Protein AF-A0A496VPR6-F1 (afdb_monomer)

Structure (mmCIF, N/CA/C/O backbone):
data_AF-A0A496VPR6-F1
#
_entry.id   AF-A0A496VPR6-F1
#
loop_
_atom_site.group_PDB
_atom_site.id
_atom_site.type_symbol
_atom_site.label_atom_id
_atom_site.label_alt_id
_atom_site.label_comp_id
_atom_site.label_asym_id
_atom_site.label_entity_id
_atom_site.label_seq_id
_atom_site.pdbx_PDB_ins_code
_atom_site.Cartn_x
_atom_site.Cartn_y
_atom_site.Cartn_z
_atom_site.occupancy
_atom_site.B_iso_or_equiv
_atom_site.auth_seq_id
_atom_site.auth_comp_id
_atom_site.auth_asym_id
_atom_site.auth_atom_id
_atom_site.pdbx_PDB_model_num
ATOM 1 N N . MET A 1 1 ? -17.876 13.272 6.184 1.00 57.75 1 MET A N 1
ATOM 2 C CA . MET A 1 1 ? -17.281 12.199 7.015 1.00 57.75 1 MET A CA 1
ATOM 3 C C . MET A 1 1 ? -17.282 10.941 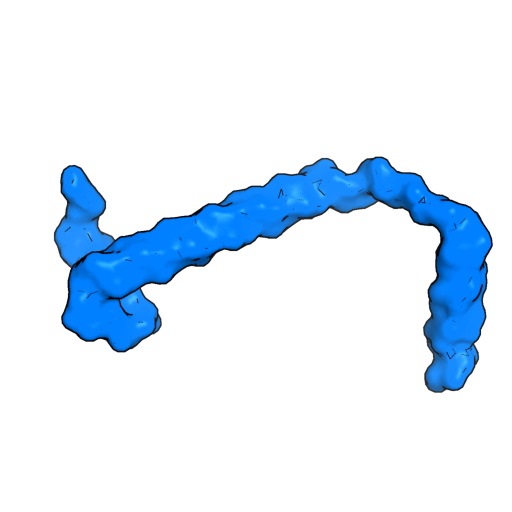6.167 1.00 57.75 1 MET A C 1
ATOM 5 O O . MET A 1 1 ? -18.206 10.808 5.375 1.00 57.75 1 MET A O 1
ATOM 9 N N . ALA A 1 2 ? -16.259 10.086 6.256 1.00 65.81 2 ALA A N 1
ATOM 10 C CA . ALA A 1 2 ? -16.324 8.773 5.612 1.00 65.81 2 ALA 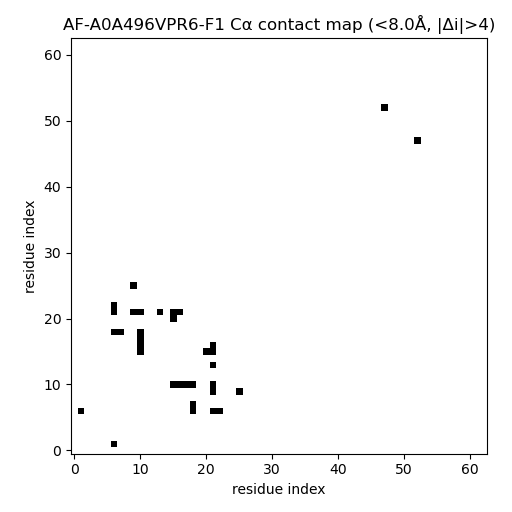A CA 1
ATOM 11 C C . ALA A 1 2 ? -17.569 8.032 6.114 1.00 65.81 2 ALA A C 1
ATOM 13 O O . ALA A 1 2 ? -17.958 8.227 7.270 1.00 65.81 2 ALA A O 1
ATOM 14 N N . ASP A 1 3 ? -18.191 7.237 5.247 1.00 88.56 3 ASP A N 1
ATOM 15 C CA . ASP A 1 3 ? -19.319 6.405 5.642 1.00 88.56 3 ASP A CA 1
ATOM 16 C C . ASP A 1 3 ? -18.904 5.536 6.841 1.00 88.56 3 ASP A C 1
ATOM 18 O O . ASP A 1 3 ? -17.853 4.886 6.839 1.00 88.56 3 ASP A O 1
ATOM 22 N N . GLN A 1 4 ? -19.692 5.616 7.911 1.00 89.69 4 GLN A N 1
ATOM 23 C CA . GLN A 1 4 ? -19.373 5.009 9.194 1.00 89.69 4 GLN A CA 1
ATOM 24 C C . GLN A 1 4 ? -19.346 3.479 9.097 1.00 89.69 4 GLN A C 1
ATOM 26 O O . GLN A 1 4 ? -18.571 2.851 9.820 1.00 89.69 4 GLN A O 1
ATOM 31 N N . GLU A 1 5 ? -20.134 2.889 8.197 1.00 92.75 5 GLU A N 1
ATOM 32 C CA . GLU A 1 5 ? -20.125 1.448 7.948 1.00 92.75 5 GLU A CA 1
ATOM 33 C C . GLU A 1 5 ? -18.811 1.022 7.284 1.00 92.75 5 GLU A C 1
ATOM 35 O O . GLU A 1 5 ? -18.139 0.093 7.730 1.00 92.75 5 GLU A O 1
ATOM 40 N N . LEU A 1 6 ? -18.387 1.785 6.280 1.00 92.62 6 LEU A N 1
ATOM 41 C CA . LEU A 1 6 ? -17.172 1.546 5.504 1.00 92.62 6 LEU A CA 1
ATOM 42 C C . LEU A 1 6 ? -15.912 1.673 6.376 1.00 92.62 6 LEU A C 1
ATOM 44 O O . LEU A 1 6 ? -14.971 0.890 6.245 1.00 92.62 6 LEU A O 1
ATOM 48 N N . LEU A 1 7 ? -15.917 2.615 7.324 1.00 92.94 7 LEU A N 1
ATOM 49 C CA . LEU A 1 7 ? -14.834 2.776 8.293 1.00 92.94 7 LEU A CA 1
ATOM 50 C C . LEU A 1 7 ? -14.755 1.615 9.298 1.00 92.94 7 LEU A C 1
ATOM 52 O O . LEU A 1 7 ? -13.649 1.197 9.640 1.00 92.94 7 LEU A O 1
ATOM 56 N N . GLU A 1 8 ? -15.886 1.084 9.773 1.00 94.44 8 GLU A N 1
ATOM 57 C CA . GLU A 1 8 ? -15.870 -0.092 10.655 1.00 94.44 8 GLU A CA 1
ATOM 58 C C . GLU A 1 8 ? -15.457 -1.360 9.902 1.00 94.44 8 GLU A C 1
ATOM 60 O O . GLU A 1 8 ? -14.660 -2.135 10.432 1.00 94.44 8 GLU A O 1
ATOM 65 N N . GLN A 1 9 ? -15.894 -1.537 8.651 1.00 94.88 9 GLN A N 1
ATOM 66 C CA . GLN A 1 9 ? -15.430 -2.639 7.803 1.00 94.88 9 GLN A CA 1
ATOM 67 C C . GLN A 1 9 ? -13.912 -2.571 7.589 1.00 94.88 9 GLN A C 1
ATOM 69 O O . GLN A 1 9 ? -13.205 -3.545 7.844 1.00 94.88 9 GLN A O 1
ATOM 74 N N . ALA A 1 10 ? -13.381 -1.403 7.212 1.00 94.69 10 ALA A N 1
ATOM 75 C CA . ALA A 1 10 ? -11.940 -1.205 7.051 1.00 94.69 10 ALA A CA 1
ATOM 76 C C . ALA A 1 10 ? -11.170 -1.436 8.363 1.00 94.69 10 ALA A C 1
ATOM 78 O O . ALA A 1 10 ? -10.070 -1.984 8.360 1.00 94.69 10 ALA A O 1
ATOM 79 N N . LYS A 1 11 ? -11.746 -1.053 9.508 1.00 96.12 11 LYS A N 1
ATOM 80 C CA . LYS A 1 11 ? -11.149 -1.284 10.827 1.00 96.12 11 LYS A CA 1
ATOM 81 C C . LYS A 1 11 ? -11.096 -2.772 11.175 1.00 96.12 11 LYS A C 1
ATOM 83 O O . LYS A 1 11 ? -10.075 -3.217 11.690 1.00 96.12 11 LYS A O 1
ATOM 88 N N . GLN A 1 12 ? -12.161 -3.525 10.894 1.00 96.38 12 GLN A N 1
ATOM 89 C CA . GLN A 1 12 ? -12.209 -4.972 11.115 1.00 96.38 12 GLN A CA 1
ATOM 90 C C . GLN A 1 12 ? -11.231 -5.712 10.197 1.00 96.38 12 GLN A C 1
ATOM 92 O O . GLN A 1 12 ? -10.434 -6.509 10.685 1.00 96.38 12 GLN A O 1
ATOM 97 N N . LEU A 1 13 ? -11.247 -5.405 8.897 1.00 96.25 13 LEU A N 1
ATOM 98 C CA . LEU A 1 13 ? -10.368 -6.030 7.904 1.00 96.25 13 LEU A CA 1
ATOM 99 C C . LEU A 1 13 ? -8.889 -5.702 8.148 1.00 96.25 13 LEU A C 1
ATOM 101 O O . LEU A 1 13 ? -8.045 -6.588 8.055 1.00 96.25 13 LEU A O 1
ATOM 105 N N . GLY A 1 14 ? -8.578 -4.452 8.501 1.00 93.00 14 GLY A N 1
ATOM 106 C CA . GLY A 1 14 ? -7.215 -4.012 8.814 1.00 93.00 14 GLY A CA 1
ATOM 107 C C . GLY A 1 14 ? -6.746 -4.352 10.234 1.00 93.00 14 GLY A C 1
ATOM 108 O O . GLY A 1 14 ? -5.597 -4.089 10.578 1.00 93.00 14 GLY A O 1
ATOM 109 N N . GLY A 1 15 ? -7.616 -4.908 11.088 1.00 96.06 15 GLY A N 1
ATOM 110 C CA . GLY A 1 15 ? -7.287 -5.236 12.481 1.00 96.06 15 GLY A CA 1
ATOM 111 C C . GLY A 1 15 ? -6.948 -4.018 13.354 1.00 96.06 15 GLY A C 1
ATOM 112 O O . GLY A 1 15 ? -6.234 -4.145 14.352 1.00 96.06 15 GLY A O 1
ATOM 113 N N . HIS A 1 16 ? -7.436 -2.831 12.993 1.00 96.62 16 HIS A N 1
ATOM 11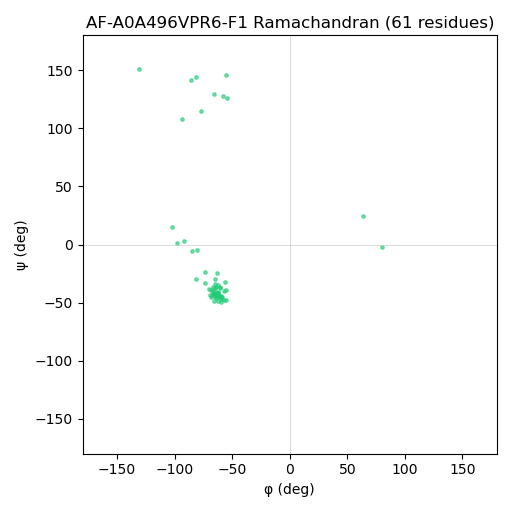4 C CA . HIS A 1 16 ? -7.076 -1.577 13.654 1.00 96.62 16 HIS A CA 1
ATOM 115 C C . HIS A 1 16 ? -7.875 -1.341 14.937 1.00 96.62 16 HIS A C 1
ATOM 117 O O . HIS A 1 16 ? -9.077 -1.608 15.032 1.00 96.62 16 HIS A O 1
ATOM 123 N N . LYS A 1 17 ? -7.226 -0.755 15.945 1.00 94.19 17 LYS A N 1
ATOM 124 C CA . LYS A 1 17 ? -7.859 -0.497 17.249 1.00 94.19 17 LYS A CA 1
ATOM 125 C C . LYS A 1 17 ? -8.698 0.773 17.229 1.00 94.19 17 LYS A C 1
ATOM 127 O O . LYS A 1 17 ? -9.696 0.873 17.943 1.00 94.19 17 LYS A O 1
ATOM 132 N N . THR A 1 18 ? -8.317 1.750 16.404 1.00 95.62 18 THR A N 1
ATOM 133 C CA . THR A 1 18 ? -8.944 3.079 16.393 1.00 95.62 18 THR A CA 1
ATOM 134 C C . THR A 1 18 ? -9.320 3.538 14.991 1.00 95.62 18 THR A C 1
ATOM 136 O O . THR A 1 18 ? -8.629 3.242 14.025 1.00 95.62 18 THR A O 1
ATOM 139 N N . LYS A 1 19 ? -10.369 4.365 14.893 1.00 91.56 19 LYS A N 1
ATOM 140 C CA . LYS A 1 19 ? -10.796 5.001 13.634 1.00 91.56 19 LYS A CA 1
ATOM 141 C C . LYS A 1 19 ? -9.678 5.802 12.957 1.00 91.56 19 LYS A C 1
ATOM 143 O O . LYS A 1 19 ? -9.552 5.780 11.739 1.00 91.56 19 LYS A O 1
ATOM 148 N N . ARG A 1 20 ? -8.858 6.500 13.752 1.00 94.56 20 ARG A N 1
ATOM 149 C CA . ARG A 1 20 ? -7.720 7.290 13.258 1.00 94.56 20 ARG A CA 1
ATOM 150 C C . ARG A 1 20 ? -6.658 6.404 12.611 1.00 94.56 20 ARG A C 1
ATOM 152 O O . ARG A 1 20 ? -6.118 6.765 11.575 1.00 94.56 20 ARG A O 1
ATOM 159 N N . GLU A 1 21 ? -6.358 5.270 13.233 1.00 95.81 21 GLU A N 1
ATOM 160 C CA . GLU A 1 21 ? -5.421 4.285 12.693 1.00 95.81 21 GLU A CA 1
ATOM 161 C C . GLU A 1 21 ? -5.933 3.719 11.364 1.00 95.81 21 GLU A C 1
ATOM 163 O O . GLU A 1 21 ? -5.217 3.800 10.370 1.00 95.81 21 GLU A O 1
ATOM 168 N N . THR A 1 22 ? -7.202 3.293 11.317 1.00 95.94 22 THR A N 1
ATOM 169 C CA . THR A 1 22 ? -7.858 2.824 10.088 1.00 95.94 22 THR A CA 1
ATOM 170 C C . THR A 1 22 ? -7.794 3.854 8.967 1.00 95.94 22 THR A C 1
ATOM 172 O O . THR A 1 22 ? -7.422 3.527 7.846 1.00 95.94 22 THR A O 1
ATOM 175 N N . MET A 1 23 ? -8.131 5.114 9.257 1.00 94.50 23 MET A N 1
ATOM 176 C CA . MET A 1 23 ? -8.071 6.186 8.261 1.00 94.50 23 MET A CA 1
ATOM 177 C C . MET A 1 23 ? -6.651 6.410 7.745 1.00 94.50 23 MET A C 1
ATOM 179 O O . MET A 1 23 ? -6.456 6.573 6.543 1.00 94.50 23 MET A O 1
ATOM 183 N N . ASN A 1 24 ? -5.664 6.440 8.640 1.00 96.06 24 ASN A N 1
ATOM 184 C CA . ASN A 1 24 ? -4.282 6.690 8.255 1.00 96.06 24 ASN A CA 1
ATOM 185 C C . ASN A 1 24 ? -3.736 5.578 7.356 1.00 96.06 24 ASN A C 1
ATOM 187 O O . ASN A 1 24 ? -3.080 5.888 6.362 1.00 96.06 24 ASN A O 1
ATOM 191 N N . GLU A 1 25 ? -4.006 4.311 7.674 1.00 97.06 25 GLU A N 1
ATOM 192 C CA . GLU A 1 25 ? -3.568 3.200 6.824 1.00 97.06 25 GLU A CA 1
ATOM 193 C C . GLU A 1 25 ? -4.322 3.158 5.496 1.00 97.06 25 GLU A C 1
ATOM 195 O O . GLU A 1 25 ? -3.681 3.099 4.448 1.00 97.06 25 GLU A O 1
ATOM 200 N N . ALA A 1 26 ? -5.644 3.351 5.498 1.00 94.88 26 ALA A N 1
ATOM 201 C CA . ALA A 1 26 ? -6.420 3.421 4.259 1.00 94.88 26 ALA A CA 1
ATOM 202 C C . ALA A 1 26 ? -5.907 4.521 3.308 1.00 94.88 26 ALA A C 1
ATOM 204 O O . ALA A 1 26 ? -5.798 4.313 2.099 1.00 94.88 26 ALA A O 1
ATOM 205 N N . LEU A 1 27 ? -5.531 5.691 3.842 1.00 96.12 27 LEU A N 1
ATOM 206 C CA . LEU A 1 27 ? -4.936 6.768 3.045 1.00 96.12 27 LEU A CA 1
ATOM 207 C C . LEU A 1 27 ? -3.554 6.390 2.495 1.00 96.12 27 LEU A C 1
ATOM 209 O O . LEU A 1 27 ? -3.261 6.683 1.334 1.00 96.12 27 LEU A O 1
ATOM 213 N N . LYS A 1 28 ? -2.702 5.733 3.292 1.00 97.25 28 LYS A N 1
ATOM 214 C CA . LYS A 1 28 ? -1.383 5.267 2.833 1.0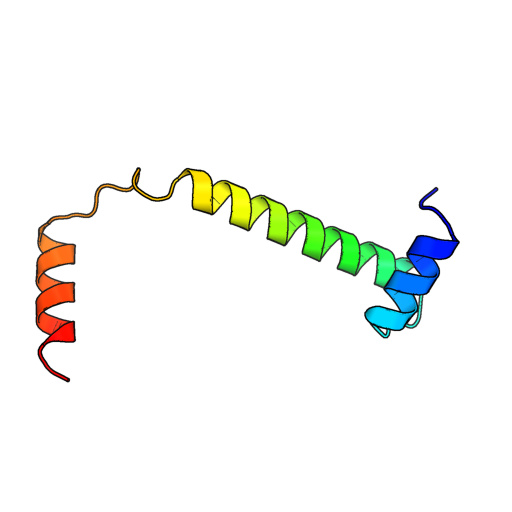0 97.25 28 LYS A CA 1
ATOM 215 C C . LYS A 1 28 ? -1.509 4.238 1.715 1.00 97.25 28 LYS A C 1
ATOM 217 O O . LYS A 1 28 ? -0.785 4.342 0.723 1.00 97.25 28 LYS A O 1
ATOM 222 N N . GLU A 1 29 ? -2.408 3.272 1.862 1.00 96.06 29 GLU A N 1
ATOM 223 C CA . GLU A 1 29 ? -2.665 2.250 0.847 1.00 96.06 29 GLU A CA 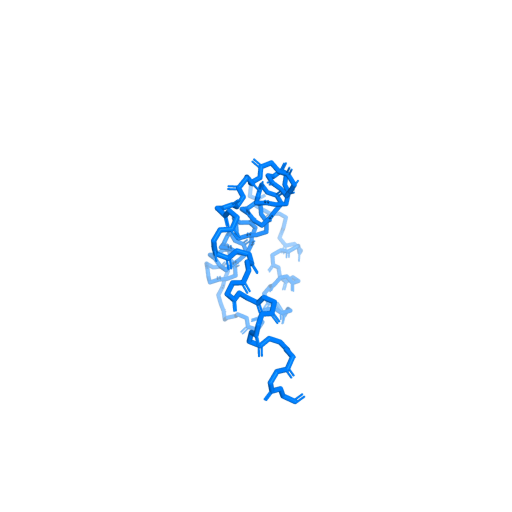1
ATOM 224 C C . GLU A 1 29 ? -3.218 2.862 -0.435 1.00 96.06 29 GLU A C 1
ATOM 226 O O . GLU A 1 29 ? -2.690 2.591 -1.514 1.00 96.06 29 GLU A O 1
ATOM 231 N N . TYR A 1 30 ? -4.194 3.767 -0.324 1.00 95.62 30 TYR A N 1
ATOM 232 C CA . TYR A 1 30 ? -4.741 4.478 -1.475 1.00 95.62 30 TYR A CA 1
ATOM 233 C C . TYR A 1 30 ? -3.653 5.244 -2.239 1.00 95.62 30 TYR A C 1
ATOM 235 O O . TYR A 1 30 ? -3.533 5.109 -3.458 1.00 95.62 30 TYR A O 1
ATOM 243 N N . ILE A 1 31 ? -2.805 6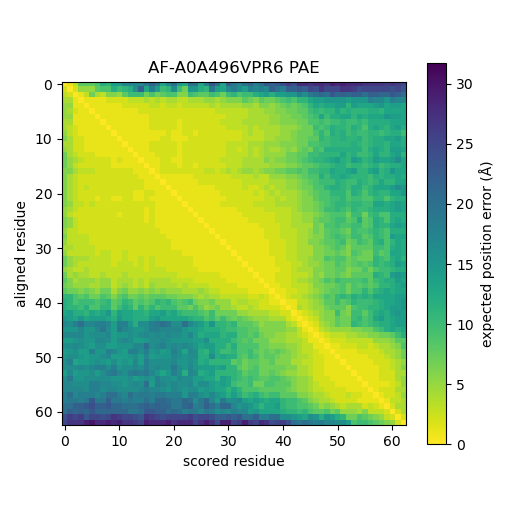.002 -1.535 1.00 96.94 31 ILE A N 1
ATOM 244 C CA . ILE A 1 31 ? -1.688 6.727 -2.157 1.00 96.94 31 ILE A CA 1
ATOM 245 C C . ILE A 1 31 ? -0.706 5.752 -2.818 1.00 96.94 31 ILE A C 1
ATOM 247 O O . ILE A 1 31 ? -0.272 5.995 -3.945 1.00 96.94 31 ILE A O 1
ATOM 251 N N . ARG A 1 32 ? -0.351 4.650 -2.146 1.00 97.12 32 ARG A N 1
ATOM 252 C CA . ARG A 1 32 ? 0.563 3.633 -2.690 1.00 97.12 32 ARG A CA 1
ATOM 253 C C . ARG A 1 32 ? 0.010 3.026 -3.978 1.00 97.12 32 ARG A C 1
ATOM 255 O O . ARG A 1 32 ? 0.735 2.967 -4.966 1.00 97.12 32 ARG A O 1
ATOM 262 N N . TRP A 1 33 ? -1.264 2.642 -3.977 1.00 96.25 33 TRP A N 1
ATOM 263 C CA . TRP A 1 33 ? -1.955 2.096 -5.142 1.00 96.25 33 TRP A CA 1
ATOM 264 C C . TRP A 1 33 ? -1.952 3.080 -6.319 1.00 96.25 33 TRP A C 1
ATOM 266 O O . TRP A 1 33 ? -1.605 2.712 -7.439 1.00 96.25 33 TRP A O 1
ATOM 276 N N . ARG A 1 34 ? -2.243 4.364 -6.068 1.00 96.56 34 ARG A N 1
ATOM 277 C CA . ARG A 1 34 ? -2.214 5.404 -7.112 1.00 96.56 34 ARG A CA 1
ATOM 278 C C . ARG A 1 34 ? -0.818 5.598 -7.708 1.00 96.56 34 ARG A C 1
ATOM 280 O O . ARG A 1 34 ? -0.710 5.692 -8.925 1.00 96.56 34 ARG A O 1
ATOM 287 N N . LYS A 1 35 ? 0.231 5.586 -6.879 1.00 94.88 35 LYS A N 1
ATOM 288 C CA . LYS A 1 35 ? 1.627 5.658 -7.346 1.00 94.88 35 LYS A CA 1
ATOM 289 C C . LYS A 1 35 ? 2.035 4.440 -8.174 1.00 94.88 35 LYS A C 1
ATOM 291 O O . LYS A 1 35 ? 2.775 4.579 -9.139 1.00 94.88 35 LYS A O 1
ATOM 296 N N . GLN A 1 36 ? 1.562 3.246 -7.816 1.00 93.81 36 GLN A N 1
ATOM 297 C CA . GLN A 1 36 ? 1.816 2.040 -8.610 1.00 93.8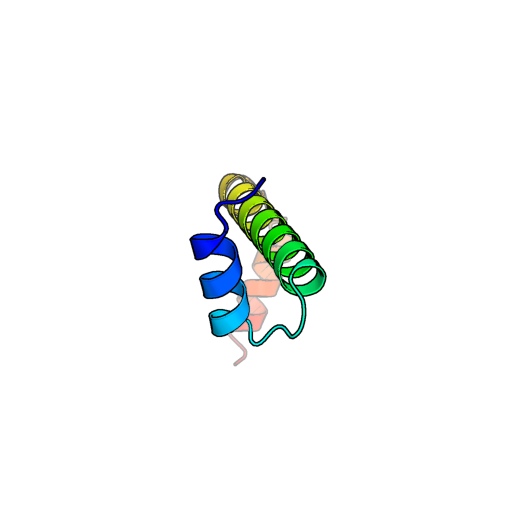1 36 GLN A CA 1
ATOM 298 C C . GLN A 1 36 ? 1.135 2.112 -9.980 1.00 93.81 36 GLN A C 1
ATOM 300 O O . GLN A 1 36 ? 1.767 1.793 -10.982 1.00 93.81 36 GLN A O 1
ATOM 305 N N . ILE A 1 37 ? -0.116 2.579 -10.040 1.00 93.31 37 ILE A N 1
ATOM 306 C CA . ILE A 1 37 ? -0.813 2.803 -11.316 1.00 93.31 37 ILE A CA 1
ATOM 307 C C . ILE A 1 37 ? -0.054 3.813 -12.183 1.00 93.31 37 ILE A C 1
ATOM 309 O O . ILE A 1 37 ? 0.140 3.565 -13.367 1.00 93.31 37 ILE A O 1
ATOM 313 N N . GLU A 1 38 ? 0.395 4.926 -11.604 1.00 90.56 38 GLU A N 1
ATOM 314 C CA . GLU A 1 38 ? 1.205 5.929 -12.308 1.00 90.56 38 GLU A CA 1
ATOM 315 C C . GLU A 1 38 ? 2.509 5.322 -12.847 1.00 90.56 38 GLU A C 1
ATOM 317 O O . GLU A 1 38 ? 2.837 5.499 -14.015 1.00 90.56 38 GLU A O 1
ATOM 322 N N . ALA A 1 39 ? 3.210 4.511 -12.051 1.00 88.38 39 ALA A N 1
ATOM 323 C CA . ALA A 1 39 ? 4.411 3.816 -12.511 1.00 88.38 39 ALA A CA 1
ATOM 324 C C . ALA A 1 39 ? 4.135 2.873 -13.700 1.00 88.38 39 ALA A C 1
ATOM 326 O O . ALA A 1 39 ? 4.946 2.804 -14.622 1.00 88.38 39 ALA A O 1
ATOM 327 N N . ILE A 1 40 ? 2.983 2.188 -13.721 1.00 87.94 40 ILE A N 1
ATOM 328 C CA . ILE A 1 40 ? 2.567 1.336 -14.850 1.00 87.94 40 ILE A CA 1
ATOM 329 C C . ILE A 1 40 ? 2.326 2.164 -16.119 1.00 87.94 40 ILE A C 1
ATOM 331 O O . ILE A 1 40 ? 2.618 1.686 -17.211 1.00 87.94 40 ILE A O 1
ATOM 335 N N . GLN A 1 41 ? 1.841 3.404 -16.012 1.00 82.44 41 GLN A N 1
ATOM 336 C CA . GLN A 1 41 ? 1.643 4.271 -17.186 1.00 82.44 41 GLN A CA 1
ATOM 337 C C . GLN A 1 41 ? 2.957 4.611 -17.901 1.00 82.44 41 GLN A C 1
ATOM 339 O O . GLN A 1 41 ? 2.946 4.889 -19.096 1.00 82.44 41 GLN A O 1
ATOM 344 N N . HIS A 1 42 ? 4.082 4.550 -17.188 1.00 81.44 42 HIS A N 1
ATOM 345 C CA . HIS A 1 42 ? 5.423 4.729 -17.745 1.00 81.44 42 HIS A CA 1
ATOM 346 C C . HIS A 1 42 ? 6.079 3.409 -18.181 1.00 81.44 42 HIS A C 1
ATOM 348 O O . HIS A 1 42 ? 7.233 3.385 -18.616 1.00 81.44 42 HIS A O 1
ATOM 354 N N . PHE A 1 43 ? 5.373 2.281 -18.075 1.00 78.50 43 PHE A N 1
ATOM 355 C CA . PHE A 1 43 ? 5.889 1.008 -18.556 1.00 78.50 43 PHE A CA 1
ATOM 356 C C . PHE A 1 43 ? 6.030 1.044 -20.085 1.00 78.50 43 PHE A C 1
ATOM 358 O O . PHE A 1 43 ? 5.107 1.428 -20.797 1.00 78.50 43 PHE A O 1
ATOM 365 N N . GLY A 1 44 ? 7.202 0.659 -20.595 1.00 73.62 44 GLY A N 1
ATOM 366 C CA . GLY A 1 44 ? 7.515 0.718 -22.028 1.00 73.62 44 GLY A CA 1
ATOM 367 C C . GLY A 1 44 ? 7.924 2.100 -22.552 1.00 73.62 44 GLY A C 1
ATOM 368 O O . GLY A 1 44 ? 8.275 2.202 -23.721 1.00 73.62 44 GLY A O 1
ATOM 369 N N . THR A 1 45 ? 7.934 3.145 -21.713 1.00 79.50 45 THR A N 1
ATOM 370 C CA . THR A 1 45 ? 8.497 4.466 -22.070 1.00 79.50 45 THR A CA 1
ATOM 371 C C . THR A 1 45 ? 9.919 4.667 -21.545 1.00 79.50 45 THR A C 1
ATOM 373 O O . THR A 1 45 ? 10.477 5.752 -21.678 1.00 79.50 45 THR A O 1
ATOM 376 N N . ILE A 1 46 ? 10.483 3.660 -20.874 1.00 79.44 46 ILE A N 1
ATOM 377 C CA . ILE A 1 46 ? 11.839 3.702 -20.325 1.00 79.44 46 ILE A CA 1
ATOM 378 C C . ILE A 1 46 ? 12.784 3.091 -21.357 1.00 79.44 46 ILE A C 1
ATOM 380 O O . ILE A 1 46 ? 12.786 1.874 -21.545 1.00 79.44 46 ILE A O 1
ATOM 384 N N . ASP A 1 47 ? 13.597 3.934 -21.991 1.00 83.00 47 ASP A N 1
ATOM 385 C CA . ASP A 1 47 ? 14.717 3.487 -22.814 1.00 83.00 47 ASP A CA 1
ATOM 386 C C . ASP A 1 47 ? 15.873 3.059 -21.907 1.00 83.00 47 ASP A C 1
ATOM 388 O O . ASP A 1 47 ? 16.452 3.862 -21.169 1.00 83.00 47 ASP A O 1
ATOM 392 N N . PHE A 1 48 ? 16.196 1.769 -21.940 1.00 83.19 48 PHE A N 1
ATOM 393 C CA . PHE A 1 48 ? 17.337 1.222 -21.216 1.00 83.19 48 PHE A CA 1
ATOM 394 C C . PHE A 1 48 ? 18.609 1.356 -22.048 1.00 83.19 48 PHE A C 1
ATOM 396 O O . PHE A 1 48 ? 18.602 1.122 -23.256 1.00 83.19 48 PHE A O 1
ATOM 403 N N . ASP A 1 49 ? 19.721 1.673 -21.384 1.00 89.62 49 ASP A N 1
ATOM 404 C CA . ASP A 1 49 ? 21.031 1.663 -22.028 1.00 89.62 49 ASP A CA 1
ATOM 405 C C . ASP A 1 49 ? 21.323 0.255 -22.596 1.00 89.62 49 ASP A C 1
ATOM 407 O O . ASP A 1 49 ? 21.230 -0.734 -21.857 1.00 89.62 49 ASP A O 1
ATOM 411 N N . PRO A 1 50 ? 21.691 0.125 -23.884 1.00 91.25 50 PRO A N 1
ATOM 412 C CA . PRO A 1 50 ? 21.974 -1.174 -24.496 1.00 91.25 50 PRO A CA 1
ATOM 413 C C . PRO A 1 50 ? 23.062 -1.978 -23.770 1.00 91.25 50 PRO A C 1
ATOM 415 O O . PRO A 1 50 ? 22.992 -3.206 -23.707 1.00 91.25 50 PRO A O 1
ATOM 418 N N . THR A 1 51 ? 24.046 -1.301 -23.174 1.00 93.88 51 THR A N 1
ATOM 419 C CA . THR A 1 51 ? 25.121 -1.919 -22.382 1.00 93.88 51 THR A CA 1
ATOM 420 C C . THR A 1 51 ? 24.566 -2.550 -21.111 1.00 93.88 51 THR A C 1
ATOM 422 O O . THR A 1 51 ? 24.968 -3.649 -20.727 1.00 93.88 51 THR A O 1
ATOM 425 N N . PHE A 1 52 ? 23.611 -1.873 -20.467 1.00 88.50 52 PHE A N 1
ATOM 426 C CA . PHE A 1 52 ? 22.919 -2.403 -19.297 1.00 88.50 52 PHE A CA 1
ATOM 427 C C . PHE A 1 52 ? 22.091 -3.644 -19.658 1.00 88.50 52 PHE A C 1
ATOM 429 O O . PHE A 1 52 ? 22.150 -4.643 -18.940 1.00 88.50 52 PHE A O 1
ATOM 436 N N . LEU A 1 53 ? 21.380 -3.618 -20.791 1.00 88.19 53 LEU A N 1
ATOM 437 C CA . LEU A 1 53 ? 20.608 -4.769 -21.276 1.00 88.19 53 LEU A CA 1
ATOM 438 C C . LEU A 1 53 ? 21.498 -5.987 -21.567 1.00 88.19 53 LEU A C 1
ATOM 440 O O . LEU A 1 53 ? 21.177 -7.091 -21.127 1.00 88.19 53 LEU A O 1
ATOM 444 N N . ALA A 1 54 ? 22.640 -5.785 -22.229 1.00 89.94 54 ALA A N 1
ATOM 445 C CA . ALA A 1 54 ? 23.588 -6.856 -22.535 1.00 89.94 54 ALA A CA 1
ATOM 446 C C . ALA A 1 54 ? 24.177 -7.511 -21.268 1.00 89.94 54 ALA A C 1
ATOM 448 O O . ALA A 1 54 ? 24.298 -8.735 -21.188 1.00 89.94 54 ALA A O 1
ATOM 449 N N . GLU A 1 55 ? 24.509 -6.720 -20.241 1.00 91.94 55 GLU A N 1
ATOM 450 C CA . GLU A 1 55 ? 24.988 -7.252 -18.957 1.00 91.94 55 GLU A CA 1
ATOM 451 C C . GLU A 1 55 ? 23.896 -8.039 -18.214 1.00 91.94 55 GLU A C 1
ATOM 453 O O . GLU A 1 55 ? 24.188 -9.067 -17.596 1.00 91.94 55 GLU A O 1
ATOM 458 N N . MET A 1 56 ? 22.636 -7.597 -18.290 1.00 90.69 56 MET A N 1
ATOM 459 C CA . MET A 1 56 ? 21.496 -8.306 -17.697 1.00 90.69 56 MET A CA 1
ATOM 460 C C . MET A 1 56 ? 21.236 -9.657 -18.372 1.00 90.69 56 MET A C 1
ATOM 462 O O . MET A 1 56 ? 21.049 -10.655 -17.675 1.00 90.69 56 MET A O 1
ATOM 466 N N . GLU A 1 57 ? 21.278 -9.711 -19.704 1.00 89.88 57 GLU A N 1
ATOM 467 C CA . GLU A 1 57 ? 21.139 -10.953 -20.476 1.00 89.88 57 GLU A CA 1
ATOM 468 C C . GLU A 1 57 ? 22.271 -11.942 -20.170 1.00 89.88 57 GLU A C 1
ATOM 470 O O . GLU A 1 57 ? 22.044 -13.130 -19.947 1.00 89.88 57 GLU A O 1
ATOM 475 N N . ARG A 1 58 ? 23.507 -11.450 -20.059 1.00 88.06 58 ARG A N 1
ATOM 476 C CA . ARG A 1 58 ? 24.649 -12.290 -19.691 1.00 88.06 58 ARG A CA 1
ATOM 477 C C . ARG A 1 58 ? 24.496 -12.891 -18.290 1.00 88.06 58 ARG A C 1
ATOM 479 O O . ARG A 1 58 ? 24.928 -14.015 -18.060 1.00 88.06 58 ARG A O 1
ATOM 486 N N . ARG A 1 59 ? 23.898 -12.164 -17.340 1.00 88.75 59 ARG A N 1
ATOM 487 C CA . ARG A 1 59 ? 23.671 -12.651 -15.967 1.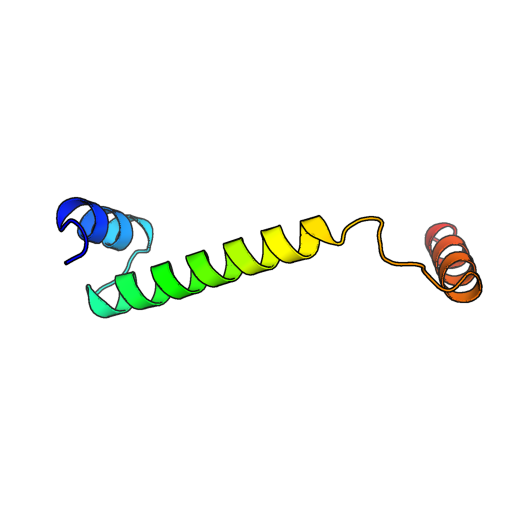00 88.75 59 ARG A CA 1
ATOM 488 C C . ARG A 1 59 ? 22.564 -13.695 -15.873 1.00 88.75 59 ARG A C 1
ATOM 490 O O . ARG A 1 59 ? 22.670 -14.579 -15.029 1.00 88.75 59 ARG A O 1
ATOM 497 N N . SER A 1 60 ? 21.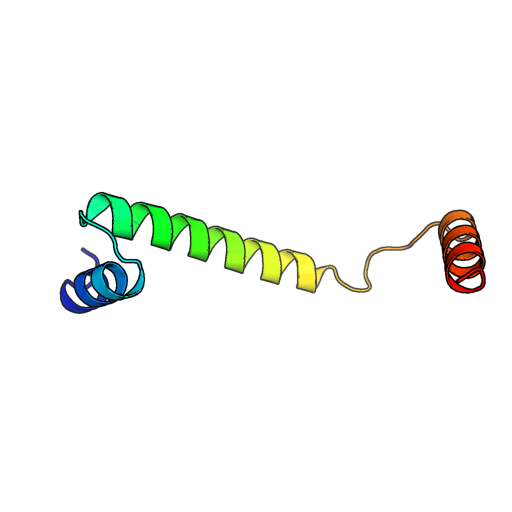529 -13.611 -16.709 1.00 86.50 60 SER A N 1
ATOM 498 C CA . SER A 1 60 ? 20.423 -14.577 -16.695 1.00 86.50 60 SER A CA 1
ATOM 499 C C . SER A 1 60 ? 20.803 -15.935 -17.293 1.00 86.50 60 SER A C 1
ATOM 501 O O . SER A 1 60 ? 20.197 -16.936 -16.931 1.00 86.50 60 SER A O 1
ATOM 503 N N . GLN A 1 61 ? 21.826 -15.987 -18.152 1.00 77.94 61 GLN A N 1
ATOM 504 C CA . GLN A 1 61 ? 22.325 -17.224 -18.769 1.00 77.94 61 GLN A CA 1
ATOM 505 C C . GLN A 1 61 ? 23.341 -18.001 -17.911 1.00 77.94 61 GLN A C 1
ATOM 507 O O . GLN A 1 61 ? 23.765 -19.086 -18.299 1.00 77.94 61 GLN A O 1
ATOM 512 N N . VAL A 1 62 ? 23.766 -17.454 -16.767 1.00 70.69 62 VAL A N 1
ATOM 513 C CA . VAL A 1 62 ? 24.806 -18.049 -15.898 1.00 70.69 62 VAL A CA 1
ATOM 514 C C . VAL A 1 62 ? 24.191 -18.752 -14.671 1.00 70.69 62 VAL A C 1
ATOM 516 O O . VAL A 1 62 ? 24.900 -19.074 -13.720 1.00 70.69 62 VAL A O 1
ATOM 519 N N . GLN A 1 63 ? 22.878 -19.012 -14.677 1.00 53.94 63 GLN A N 1
ATOM 520 C CA . GLN A 1 63 ? 22.164 -19.705 -13.599 1.00 53.94 63 GLN A CA 1
ATOM 521 C C . GLN A 1 63 ? 21.582 -21.041 -14.060 1.00 53.94 63 GLN A C 1
ATOM 523 O O . GLN A 1 63 ? 21.078 -21.100 -15.202 1.00 53.94 63 GLN A O 1
#

Sequence (63 aa):
MADQELLEQAKQLGGHKTKRETMNEALKEYIRWRKQIEAIQHFGTIDFDPTFLAEMERRSQVQ

Secondary structure (DSSP, 8-state):
---HHHHHHHHHHTT-SSHHHHHHHHHHHHHHHHHHHHHHHTTT-----HHHHHHHHHHHTT-

Radius of gyration: 20.6 Å; Cα contacts (8 Å, |Δi|>4): 17; chains: 1; bounding box: 45×32×42 Å

Foldseek 3Di:
DPDPVVLVVLCVVVVHPDSVVSVVVVVVVVVVVVVVVVVVVCVPVDDDDVVVVVVVVVVVVVD

pLDDT: mean 89.37, std 9.15, range [53.94, 97.25]

Solvent-accessible surface area (backbone atoms only — not comparable to full-atom values): 3830 Å² total; per-residue (Å²): 128,79,59,68,67,61,52,51,50,48,18,62,77,69,69,41,94,43,71,68,55,28,52,53,51,54,51,52,50,52,53,51,53,53,53,51,54,53,55,55,73,50,59,91,72,69,85,72,58,67,68,58,52,53,54,52,55,58,58,65,72,75,112

Mean predicted aligned error: 7.74 Å